Protein AF-X1ADJ7-F1 (afdb_monomer)

Radius of gyration: 17.66 Å; Cα contacts (8 Å, |Δi|>4): 150; chains: 1; bounding box: 44×28×52 Å

Secondary structure (DSSP, 8-state):
-----EEEEE-TTGGG---SS--HHHHHHTT--EEE-S-HHH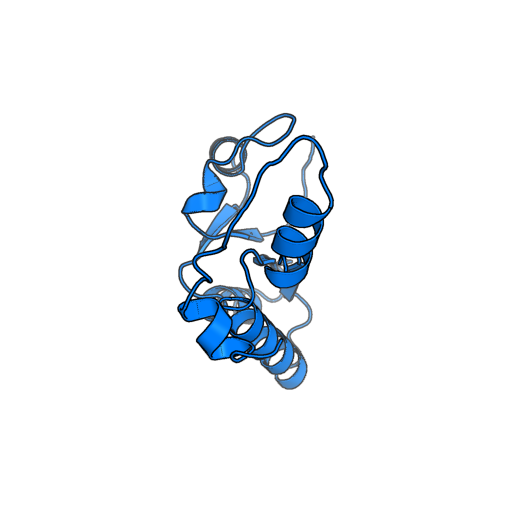HHHHHHH-TTSEEEEEE--STTTHHHHHHHHHHHHHTT--SEEEEE----HHHHHHHHHH-TT---S-----HHHHHHH-S--

Nearest PDB structures (foldseek):
  3vys-assembly1_B  TM=9.589E-01  e=1.565E-09  Thermococcus kodakarensis KOD1
  8egl-assembly1_J  TM=2.758E-01  e=6.841E-01  Pseudomonas aeruginosa PAO1

Mean predicted aligned error: 4.22 Å

Organism: NCBI:txid412755

Sequence (125 aa):
ARQYDVSIFTFGDLSRVPGTESSLYNEKSKGRDINICYSPIDVLNFAKTNPDKKVIFIAIGFETTIPLTSVIVKKAYNEKINNFYIFNTHKLIPEALELLLLDKEVKIDAFLCPGHVSAIIGSKP

Solvent-accessible surface area (backbone atoms only — not comparable to full-atom values): 7493 Å² total; per-residue (Å²): 128,97,81,69,87,47,40,38,33,32,43,67,78,60,32,69,47,76,53,99,88,53,24,56,50,59,44,32,76,73,72,44,56,61,44,75,45,92,48,75,62,58,55,54,51,50,21,69,77,34,67,91,41,39,26,35,38,53,43,62,46,41,59,67,42,48,59,62,52,53,52,47,52,54,49,33,61,77,70,66,51,84,31,60,46,75,49,80,60,61,50,60,62,71,63,55,52,50,55,49,69,69,34,88,87,51,88,76,94,79,83,86,76,59,64,68,38,35,74,65,58,44,95,80,111

Foldseek 3Di:
DPDDQAAEEEAPVQQQDDDPPGGVVVVVVVVDRYYYDPAPVVQLVVLVVCVVHQYEYEQEDELLRVVSVVVSVVVCVVVVRPRYHYPDDYDYDVVVVVVLVPDPVRDDPDDDDDVSNCVRVNPPD

Structure (mmCIF, N/CA/C/O backbone):
data_AF-X1ADJ7-F1
#
_entry.id   AF-X1ADJ7-F1
#
loop_
_atom_site.group_PDB
_atom_site.id
_atom_site.type_symbol
_atom_site.label_atom_id
_atom_site.label_alt_id
_atom_site.label_comp_id
_atom_site.label_asym_id
_atom_site.label_entity_id
_atom_site.label_seq_id
_atom_site.pdbx_PDB_ins_code
_atom_site.Cartn_x
_atom_site.Cartn_y
_atom_site.Cartn_z
_atom_site.occupancy
_atom_site.B_iso_or_equiv
_atom_site.auth_seq_id
_atom_site.auth_comp_id
_atom_site.auth_asym_id
_atom_site.auth_atom_id
_atom_site.pdbx_PDB_model_num
ATOM 1 N N . ALA A 1 1 ? -26.776 4.842 4.344 1.00 47.41 1 ALA A N 1
ATOM 2 C CA . ALA A 1 1 ? -25.507 5.605 4.376 1.00 47.41 1 ALA A CA 1
ATOM 3 C C . ALA A 1 1 ? -24.340 4.625 4.513 1.00 47.41 1 ALA A C 1
ATOM 5 O O . ALA A 1 1 ? -24.487 3.667 5.259 1.00 47.41 1 ALA A O 1
ATOM 6 N N . ARG A 1 2 ? -23.213 4.810 3.802 1.00 53.97 2 ARG A N 1
ATOM 7 C CA . ARG A 1 2 ? -22.012 3.944 3.905 1.00 53.97 2 ARG A CA 1
ATOM 8 C C . ARG A 1 2 ? -21.277 4.164 5.236 1.00 53.97 2 ARG A C 1
ATOM 10 O O . ARG A 1 2 ? -20.236 4.802 5.253 1.00 53.97 2 ARG A O 1
ATOM 17 N N . GLN A 1 3 ? -21.854 3.756 6.359 1.00 57.50 3 GLN A N 1
ATOM 18 C CA . GLN A 1 3 ? -21.298 4.025 7.687 1.00 57.50 3 GLN A CA 1
ATOM 19 C C . GLN A 1 3 ? -20.584 2.775 8.200 1.00 57.50 3 GLN A C 1
ATOM 21 O O . GLN A 1 3 ? -21.200 1.886 8.775 1.00 57.50 3 GLN A O 1
ATOM 26 N N . TYR A 1 4 ? -19.286 2.698 7.916 1.00 73.88 4 TYR A N 1
ATOM 27 C CA . TYR A 1 4 ? -18.409 1.664 8.448 1.00 73.88 4 TYR A CA 1
ATOM 28 C C . TYR A 1 4 ? -17.573 2.270 9.570 1.00 73.88 4 TYR A C 1
ATOM 30 O O . TYR A 1 4 ? -16.979 3.331 9.384 1.00 73.88 4 TYR A O 1
ATOM 38 N N . ASP A 1 5 ? -17.547 1.602 10.719 1.00 87.56 5 ASP A N 1
ATOM 39 C CA . ASP A 1 5 ? -16.713 1.976 11.860 1.00 87.56 5 ASP A CA 1
ATOM 40 C C . ASP A 1 5 ? -15.286 1.445 11.653 1.00 87.56 5 ASP A C 1
ATOM 42 O O . ASP A 1 5 ? -14.906 0.377 12.142 1.00 87.56 5 ASP A O 1
ATOM 46 N N . VAL A 1 6 ? -14.543 2.128 10.779 1.00 94.56 6 VAL A N 1
ATOM 47 C CA . VAL A 1 6 ? -13.173 1.776 10.390 1.00 94.56 6 VAL A CA 1
ATOM 48 C C . VAL A 1 6 ? -12.325 3.039 10.244 1.00 94.56 6 VAL A C 1
ATOM 50 O O . VAL A 1 6 ? -12.793 4.042 9.704 1.00 94.56 6 VAL A O 1
ATOM 53 N N . SER A 1 7 ? -11.064 2.967 10.665 1.00 96.69 7 SER A N 1
ATOM 54 C CA . SER A 1 7 ? -10.053 3.992 10.392 1.00 96.69 7 SER A CA 1
ATOM 55 C C . SER A 1 7 ? -9.199 3.543 9.211 1.00 96.69 7 SER A C 1
ATOM 57 O O . SER A 1 7 ? -8.489 2.539 9.296 1.00 96.69 7 SER A O 1
ATOM 59 N N . ILE A 1 8 ? -9.259 4.276 8.102 1.00 96.88 8 ILE A N 1
ATOM 60 C CA . ILE A 1 8 ? -8.473 3.983 6.899 1.00 96.88 8 ILE A CA 1
ATOM 61 C C . ILE A 1 8 ? -7.180 4.792 6.933 1.00 96.88 8 ILE A C 1
ATOM 63 O O . ILE A 1 8 ? -7.202 5.995 7.184 1.00 96.88 8 ILE A O 1
ATOM 67 N N . PHE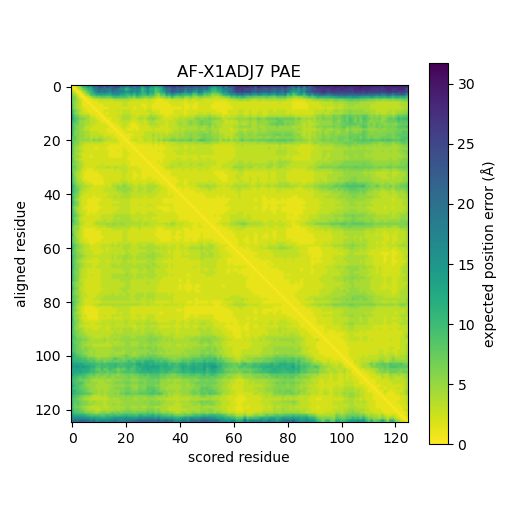 A 1 9 ? -6.062 4.147 6.624 1.00 97.44 9 PHE A N 1
ATOM 68 C CA . PHE A 1 9 ? -4.761 4.779 6.459 1.00 97.44 9 PHE A CA 1
ATOM 69 C C . PHE A 1 9 ? -4.241 4.564 5.044 1.00 97.44 9 PHE A C 1
ATOM 71 O O . PHE A 1 9 ? -4.305 3.459 4.509 1.00 97.44 9 PHE A O 1
ATOM 78 N N . THR A 1 10 ? -3.718 5.628 4.444 1.00 95.50 10 THR A N 1
ATOM 79 C CA . THR A 1 10 ? -3.157 5.623 3.090 1.00 95.50 10 THR A CA 1
ATOM 80 C C . THR A 1 10 ? -1.957 6.559 3.008 1.00 95.50 10 THR A C 1
ATOM 82 O O . THR A 1 10 ? -1.819 7.473 3.821 1.00 95.50 10 THR A O 1
ATOM 85 N N . PHE A 1 11 ? -1.111 6.387 1.996 1.00 93.12 11 PHE A N 1
ATOM 86 C CA . PHE A 1 11 ? -0.116 7.397 1.646 1.00 93.12 11 PHE A CA 1
ATOM 87 C C . PHE A 1 11 ? -0.773 8.642 1.027 1.00 93.12 11 PHE A C 1
ATOM 89 O O . PHE A 1 11 ? -1.911 8.605 0.540 1.00 93.12 11 PHE A O 1
ATOM 96 N N . GLY A 1 12 ? -0.076 9.777 1.119 1.00 90.88 12 GLY A N 1
ATOM 97 C CA . GLY A 1 12 ? -0.619 11.086 0.746 1.00 90.88 12 GLY A CA 1
ATOM 98 C C . GLY A 1 12 ? -0.937 11.222 -0.744 1.00 90.88 12 GLY A C 1
ATOM 99 O O . GLY A 1 12 ? -1.934 11.855 -1.096 1.00 90.88 12 GLY A O 1
ATOM 100 N N . ASP A 1 13 ? -0.141 10.586 -1.598 1.00 89.00 13 ASP A N 1
ATOM 101 C CA . ASP A 1 13 ? -0.321 10.517 -3.052 1.00 89.00 13 ASP A CA 1
ATOM 102 C C . ASP A 1 13 ? -1.651 9.854 -3.444 1.00 89.00 13 ASP A C 1
ATOM 104 O O . ASP A 1 13 ? -2.403 10.386 -4.260 1.00 89.00 13 ASP A O 1
ATOM 108 N N . LEU A 1 14 ? -2.003 8.758 -2.776 1.00 89.81 14 LEU A N 1
ATOM 109 C CA . LEU A 1 14 ? -3.244 8.027 -2.994 1.00 89.81 14 LEU A CA 1
ATOM 110 C C . LEU A 1 14 ? -4.494 8.775 -2.538 1.00 89.81 14 LEU A C 1
ATOM 112 O O . LEU A 1 14 ? -5.584 8.527 -3.052 1.00 89.81 14 LEU A O 1
ATOM 116 N N . SER A 1 15 ? -4.366 9.694 -1.577 1.00 91.00 15 SER A N 1
ATOM 117 C CA . SER A 1 15 ? -5.532 10.332 -0.957 1.00 91.00 15 SER A CA 1
ATOM 118 C C . SER A 1 15 ? -6.429 11.059 -1.969 1.00 91.00 15 SER A C 1
ATOM 120 O O . SER A 1 15 ? -7.650 11.084 -1.810 1.00 91.00 15 SER A O 1
ATOM 122 N N . ARG A 1 16 ? -5.844 11.626 -3.031 1.00 92.38 16 ARG A N 1
ATOM 123 C CA . ARG A 1 16 ? -6.559 12.417 -4.046 1.00 92.38 16 ARG A CA 1
ATOM 124 C C . ARG A 1 16 ? -6.914 11.634 -5.306 1.00 92.38 16 ARG A C 1
ATOM 126 O O . ARG A 1 16 ? -7.611 12.186 -6.154 1.00 92.38 16 ARG A O 1
ATOM 133 N N . VAL A 1 17 ? -6.465 10.385 -5.431 1.00 93.38 17 VAL A N 1
ATOM 134 C CA . VAL A 1 17 ? -6.737 9.566 -6.617 1.00 93.38 17 VAL A CA 1
ATOM 135 C C . VAL A 1 17 ? -8.254 9.366 -6.750 1.00 93.38 17 VAL A C 1
ATOM 137 O O . VAL A 1 17 ? -8.902 8.961 -5.777 1.00 93.38 17 VAL A O 1
ATOM 140 N N . PRO A 1 18 ? -8.852 9.683 -7.914 1.00 93.88 18 PRO A N 1
ATOM 141 C CA . PRO A 1 18 ? -10.274 9.471 -8.133 1.00 93.88 18 PRO A CA 1
ATOM 142 C C . PRO A 1 18 ? -10.567 7.972 -8.236 1.00 93.88 18 PRO A C 1
ATOM 144 O O . PRO A 1 18 ? -9.970 7.259 -9.038 1.00 93.88 18 PRO A O 1
ATOM 147 N N . GLY A 1 19 ? -11.503 7.497 -7.420 1.00 92.12 19 GLY A N 1
ATOM 148 C CA . GLY A 1 19 ? -12.187 6.229 -7.641 1.00 92.12 19 GLY A CA 1
ATOM 149 C C . GLY A 1 19 ? -13.410 6.417 -8.540 1.00 92.12 19 GLY A C 1
ATOM 150 O O . GLY A 1 19 ? -13.702 7.519 -8.998 1.00 92.12 19 GLY A O 1
ATOM 151 N N . THR A 1 20 ? -14.170 5.341 -8.747 1.00 93.19 20 THR A N 1
ATOM 152 C CA . THR A 1 20 ? -15.361 5.328 -9.617 1.00 93.19 20 THR A CA 1
ATOM 153 C C . THR A 1 20 ? -16.408 6.386 -9.246 1.00 93.19 20 THR A C 1
ATOM 155 O O . THR A 1 20 ? -17.051 6.942 -10.127 1.00 93.19 20 THR A O 1
ATOM 158 N N . GLU A 1 21 ? -16.578 6.675 -7.952 1.00 93.38 21 GLU A N 1
ATOM 159 C CA . GLU A 1 21 ? -17.599 7.616 -7.457 1.00 93.38 21 GLU A CA 1
ATOM 160 C C . GLU A 1 21 ? -17.028 8.801 -6.653 1.00 93.38 21 GLU A C 1
ATOM 162 O O . GLU A 1 21 ? -17.687 9.829 -6.514 1.00 93.38 21 GLU A O 1
ATOM 167 N N . SER A 1 22 ? -15.846 8.658 -6.043 1.00 94.44 22 SER A N 1
ATOM 168 C CA . SER A 1 22 ? -15.268 9.634 -5.103 1.00 94.44 22 SER A CA 1
ATOM 169 C C . SER A 1 22 ? -13.769 9.376 -4.901 1.00 94.44 22 SER A C 1
ATOM 171 O O . SER A 1 22 ? -13.234 8.396 -5.411 1.00 94.44 22 SER A O 1
ATOM 173 N N . SER A 1 23 ? -13.092 10.224 -4.126 1.00 95.12 23 SER A N 1
ATOM 174 C CA . SER A 1 23 ? -11.708 10.029 -3.663 1.00 95.12 23 SER A CA 1
ATOM 175 C C . SER A 1 23 ? -11.661 9.915 -2.138 1.00 95.12 23 SER A C 1
ATOM 177 O O . SER A 1 23 ? -12.570 10.382 -1.448 1.00 95.12 23 SER A O 1
ATOM 179 N N . LEU A 1 24 ? -10.586 9.346 -1.581 1.00 94.00 24 LEU A N 1
ATOM 180 C CA . LEU A 1 24 ? -10.405 9.275 -0.123 1.00 94.00 24 LEU A CA 1
ATOM 181 C C . LEU A 1 24 ? -10.371 10.671 0.518 1.00 94.00 24 LEU A C 1
ATOM 183 O O . LEU A 1 24 ? -10.884 10.864 1.616 1.00 94.00 24 LEU A O 1
ATOM 187 N N . TYR A 1 25 ? -9.837 11.667 -0.187 1.00 94.69 25 TYR A N 1
ATOM 188 C CA . TYR A 1 25 ? -9.855 13.067 0.226 1.00 94.69 25 TYR A CA 1
ATOM 189 C C . TYR A 1 25 ? -11.285 13.619 0.337 1.00 94.69 25 TYR A C 1
ATOM 191 O O . TYR A 1 25 ? -11.626 14.257 1.334 1.00 94.69 25 TYR A O 1
ATOM 199 N N . ASN A 1 26 ? -12.143 13.330 -0.646 1.00 95.25 26 ASN A N 1
ATOM 200 C CA . ASN A 1 26 ? -13.546 13.752 -0.630 1.00 95.25 26 ASN A CA 1
ATOM 201 C C . ASN A 1 26 ? -14.369 12.983 0.411 1.00 95.25 26 ASN A C 1
ATOM 203 O O . ASN A 1 26 ? -15.279 13.533 1.019 1.00 95.25 26 ASN A O 1
ATOM 207 N N . GLU A 1 27 ? -14.070 11.709 0.647 1.00 94.25 27 GLU A N 1
ATOM 208 C CA . GLU A 1 27 ? -14.725 10.954 1.716 1.00 94.25 27 GLU A CA 1
ATOM 209 C C . GLU A 1 27 ? -14.290 11.449 3.102 1.00 94.25 27 GLU A C 1
ATOM 211 O O . GLU A 1 27 ? -15.115 11.543 4.011 1.00 94.25 27 GLU A O 1
ATOM 216 N N . LYS A 1 28 ? -13.031 11.872 3.254 1.00 93.50 28 LYS A N 1
ATOM 217 C CA . LYS A 1 28 ? -12.542 12.503 4.483 1.00 93.50 28 LYS A CA 1
ATOM 218 C C . LYS A 1 28 ? -13.290 13.802 4.779 1.00 93.50 28 LYS A C 1
ATOM 220 O O . LYS A 1 28 ? -13.703 14.014 5.915 1.00 93.50 28 LYS A O 1
ATOM 225 N N . SER A 1 29 ? -13.522 14.649 3.770 1.00 93.50 29 SER A N 1
ATOM 226 C CA . SER A 1 29 ? -14.280 15.899 3.953 1.00 93.50 29 SER A CA 1
ATOM 227 C C . SER A 1 29 ? -15.754 15.669 4.312 1.00 93.50 29 SER A C 1
ATOM 229 O O . SER A 1 29 ? -16.369 16.527 4.938 1.00 93.50 29 SER A O 1
ATOM 231 N N . LYS A 1 30 ? -16.303 14.484 4.009 1.00 93.44 30 LYS A N 1
ATOM 232 C CA . LYS A 1 30 ? -17.634 14.030 4.455 1.00 93.44 30 LYS A CA 1
ATOM 233 C C . LYS A 1 30 ? -17.637 13.425 5.870 1.00 93.44 30 LYS A C 1
ATOM 235 O O . LYS A 1 30 ? -18.636 12.832 6.274 1.00 93.44 30 LYS A O 1
ATOM 240 N N . GLY A 1 31 ? -16.536 13.539 6.617 1.00 92.38 31 GLY A N 1
ATOM 241 C CA . GLY A 1 31 ? -16.426 13.072 8.001 1.00 92.38 31 GLY A CA 1
ATOM 242 C C . GLY A 1 31 ? -16.036 11.599 8.160 1.00 92.38 31 GLY A C 1
ATOM 243 O O . GLY A 1 31 ? -16.238 11.035 9.232 1.00 92.38 31 GLY A O 1
ATOM 244 N N . ARG A 1 32 ? -15.501 10.946 7.118 1.00 93.19 32 ARG A N 1
ATOM 245 C CA . ARG A 1 32 ? -14.937 9.589 7.249 1.00 93.19 32 ARG A CA 1
ATOM 246 C C . ARG A 1 32 ? -13.574 9.631 7.943 1.00 93.19 32 ARG A C 1
ATOM 248 O O . ARG A 1 32 ? -12.772 10.525 7.675 1.00 93.19 32 ARG A O 1
ATOM 255 N N . ASP A 1 33 ? -13.298 8.634 8.785 1.00 95.00 33 ASP A N 1
ATOM 256 C CA . ASP A 1 33 ? -12.015 8.486 9.485 1.00 95.00 33 ASP A CA 1
ATOM 257 C C . ASP A 1 33 ? -10.934 7.970 8.517 1.00 95.00 33 ASP A C 1
ATOM 259 O O . ASP A 1 33 ? -10.721 6.770 8.343 1.00 95.00 33 ASP A O 1
ATOM 263 N N . ILE A 1 34 ? -10.308 8.911 7.809 1.00 95.75 34 ILE A N 1
ATOM 264 C CA . ILE A 1 34 ? -9.268 8.662 6.808 1.00 95.75 34 ILE A CA 1
ATOM 265 C C . ILE A 1 34 ? -8.022 9.455 7.196 1.00 95.75 34 ILE A C 1
ATOM 267 O O . ILE A 1 34 ? -8.044 10.686 7.312 1.00 95.75 34 ILE A O 1
ATOM 271 N N . ASN A 1 35 ? -6.904 8.758 7.335 1.00 96.38 35 ASN A N 1
ATOM 272 C CA . ASN A 1 35 ? -5.646 9.291 7.830 1.00 96.38 35 ASN A CA 1
ATOM 273 C C . ASN A 1 35 ? -4.536 9.088 6.798 1.00 96.38 35 ASN A C 1
ATOM 275 O O . ASN A 1 35 ? -4.479 8.074 6.104 1.00 96.38 35 ASN A O 1
ATOM 279 N N . ILE A 1 36 ? -3.658 10.083 6.684 1.00 96.06 36 ILE A N 1
ATOM 280 C CA . ILE A 1 36 ? -2.456 9.971 5.859 1.00 96.06 36 ILE A CA 1
ATOM 281 C C . ILE A 1 36 ? -1.342 9.448 6.759 1.00 96.06 36 ILE A C 1
ATOM 283 O O . ILE A 1 36 ? -1.109 10.015 7.826 1.00 96.06 36 ILE A O 1
ATOM 287 N N . CYS A 1 37 ? -0.666 8.386 6.337 1.00 94.50 37 CYS A N 1
ATOM 288 C CA . CYS A 1 37 ? 0.538 7.886 6.992 1.00 94.50 37 CYS A CA 1
ATOM 289 C C . CYS A 1 37 ? 1.768 8.111 6.116 1.00 94.50 37 CYS A C 1
ATOM 291 O O . CYS A 1 37 ? 1.685 8.103 4.888 1.00 94.50 37 CYS A O 1
ATOM 293 N N . TYR A 1 38 ? 2.918 8.247 6.770 1.00 90.44 38 TYR A N 1
ATOM 294 C CA . TYR A 1 38 ? 4.229 8.272 6.117 1.00 90.44 38 TYR A CA 1
ATOM 295 C C . TYR A 1 38 ? 4.985 6.959 6.316 1.00 90.44 38 TYR A C 1
ATOM 297 O O . TYR A 1 38 ? 5.817 6.600 5.489 1.00 90.44 38 TYR A O 1
ATOM 305 N N . SER A 1 39 ? 4.659 6.214 7.377 1.00 92.38 39 SER A N 1
ATOM 306 C CA . SER A 1 39 ? 5.218 4.897 7.647 1.00 92.38 39 SER A CA 1
ATOM 307 C C . SER A 1 39 ? 4.124 3.894 8.024 1.00 92.38 39 SER A C 1
ATOM 309 O O . SER A 1 39 ? 3.272 4.205 8.862 1.00 92.38 39 SER A O 1
ATOM 311 N N . PRO A 1 40 ? 4.151 2.661 7.481 1.00 93.75 40 PRO A N 1
ATOM 312 C CA . PRO A 1 40 ? 3.221 1.606 7.882 1.00 93.75 40 PRO A CA 1
ATOM 313 C C . PRO A 1 40 ? 3.314 1.238 9.373 1.00 93.75 40 PRO A C 1
ATOM 315 O O . PRO A 1 40 ? 2.339 0.761 9.955 1.00 93.75 40 PRO A O 1
ATOM 318 N N . ILE A 1 41 ? 4.467 1.479 10.017 1.00 95.31 41 ILE A N 1
ATOM 319 C CA . ILE A 1 41 ? 4.644 1.213 11.452 1.00 95.31 41 ILE A CA 1
ATOM 320 C C . ILE A 1 41 ? 3.758 2.113 12.318 1.00 95.31 41 ILE A C 1
ATOM 322 O O . ILE A 1 41 ? 3.256 1.667 13.348 1.00 95.31 41 ILE A O 1
ATOM 326 N N . ASP A 1 42 ? 3.514 3.349 11.879 1.00 95.56 42 ASP A N 1
ATOM 327 C CA . ASP A 1 42 ? 2.688 4.310 12.611 1.00 95.56 42 ASP A CA 1
ATOM 328 C C . ASP A 1 42 ? 1.229 3.859 12.621 1.00 95.56 42 ASP A C 1
ATOM 330 O O . ASP A 1 42 ? 0.534 3.999 13.626 1.00 95.56 42 ASP A O 1
ATOM 334 N N . VAL A 1 43 ? 0.785 3.233 11.529 1.00 97.62 43 VAL A N 1
ATOM 335 C CA . VAL A 1 43 ? -0.559 2.662 11.426 1.00 97.62 43 VAL A CA 1
ATOM 336 C C . VAL A 1 43 ? -0.723 1.469 12.364 1.00 97.62 43 VAL A C 1
ATOM 338 O O . VAL A 1 43 ? -1.735 1.355 13.056 1.00 97.62 43 VAL A O 1
ATOM 341 N N . LEU A 1 44 ? 0.286 0.595 12.436 1.00 97.88 44 LEU A N 1
ATOM 342 C CA . LEU A 1 44 ? 0.267 -0.531 13.367 1.00 97.88 44 LEU A CA 1
ATOM 343 C C . LEU A 1 44 ? 0.258 -0.052 14.827 1.00 97.88 44 LEU A C 1
ATOM 345 O O . LEU A 1 44 ? -0.491 -0.579 15.649 1.00 97.88 44 LEU A O 1
ATOM 349 N N . ASN A 1 45 ? 1.052 0.974 15.145 1.00 97.31 45 ASN A N 1
ATOM 350 C CA . ASN A 1 45 ? 1.061 1.590 16.471 1.00 97.31 45 ASN A CA 1
ATOM 351 C C . ASN A 1 45 ? -0.295 2.226 16.806 1.00 97.31 45 ASN A C 1
ATOM 353 O O . ASN A 1 45 ? -0.770 2.076 17.929 1.00 97.31 45 ASN A O 1
ATOM 357 N N . PHE A 1 46 ? -0.946 2.876 15.837 1.00 97.75 46 PHE A N 1
ATOM 358 C CA . PHE A 1 46 ? -2.300 3.402 16.001 1.00 97.75 46 PHE A CA 1
ATOM 359 C C . PHE A 1 46 ? -3.311 2.287 16.299 1.00 97.75 46 PHE A C 1
ATOM 361 O O . PHE A 1 46 ? -4.116 2.424 17.217 1.00 97.75 46 PHE A O 1
ATOM 368 N N . ALA A 1 47 ? -3.243 1.157 15.589 1.00 97.94 47 ALA A N 1
ATOM 369 C CA . ALA A 1 47 ? -4.095 0.002 15.875 1.00 97.94 47 ALA A CA 1
ATOM 370 C C . ALA A 1 47 ? -3.868 -0.540 17.293 1.00 97.94 47 ALA A C 1
ATOM 372 O O . ALA A 1 47 ? -4.828 -0.807 18.013 1.00 97.94 47 ALA A O 1
ATOM 373 N N . LYS A 1 48 ? -2.606 -0.615 17.729 1.00 97.56 48 LYS A N 1
ATOM 374 C CA . LYS A 1 48 ? -2.233 -1.065 19.075 1.00 97.56 48 LYS A CA 1
ATOM 375 C C . LYS A 1 48 ? -2.786 -0.170 20.189 1.00 97.56 48 LYS A C 1
ATOM 377 O O . LYS A 1 48 ? -3.166 -0.681 21.237 1.00 97.56 48 LYS A O 1
ATOM 382 N N . THR A 1 49 ? -2.823 1.147 19.985 1.00 97.50 49 THR A N 1
ATOM 383 C CA . THR A 1 49 ? -3.349 2.105 20.976 1.00 97.50 49 THR A CA 1
ATOM 384 C C . THR A 1 49 ? -4.866 2.292 20.903 1.00 97.50 49 THR A C 1
ATOM 386 O O . THR A 1 49 ? -5.438 2.889 21.809 1.00 97.50 49 THR A O 1
ATOM 389 N N . ASN A 1 50 ? -5.524 1.762 19.867 1.00 96.81 50 ASN A N 1
ATOM 390 C CA . ASN A 1 50 ? -6.969 1.859 19.648 1.00 96.81 50 ASN A CA 1
ATOM 391 C C . ASN A 1 50 ? -7.580 0.464 19.400 1.00 96.81 50 ASN A C 1
ATOM 393 O O . ASN A 1 50 ? -8.074 0.213 18.298 1.00 96.81 50 ASN A O 1
ATOM 397 N N . PRO A 1 51 ? -7.552 -0.457 20.384 1.00 96.19 51 PRO A N 1
ATOM 398 C CA . PRO A 1 51 ? -7.944 -1.859 20.188 1.00 96.19 51 PRO A CA 1
ATOM 399 C C . PRO A 1 51 ? -9.401 -2.040 19.733 1.00 96.19 51 PRO A C 1
ATOM 401 O O . PRO A 1 51 ? -9.703 -3.001 19.029 1.00 96.19 51 PRO A O 1
ATOM 404 N N . ASP A 1 52 ? -10.280 -1.098 20.078 1.00 94.50 52 ASP A N 1
ATOM 405 C CA . ASP A 1 52 ? -11.703 -1.132 19.721 1.00 94.50 52 ASP A CA 1
ATOM 406 C C . ASP A 1 52 ? -11.975 -0.697 18.271 1.00 94.50 52 ASP A C 1
ATOM 408 O O . ASP A 1 52 ? -13.059 -0.933 17.738 1.00 94.50 52 ASP A O 1
ATOM 412 N N . LYS A 1 53 ? -10.993 -0.079 17.601 1.00 95.12 53 LYS A N 1
ATOM 413 C CA . LYS A 1 53 ? -11.127 0.388 16.217 1.00 95.12 53 LYS A CA 1
ATOM 414 C C . LYS A 1 53 ? -10.585 -0.632 15.234 1.00 95.12 53 LYS A C 1
ATOM 416 O O . LYS A 1 53 ? -9.472 -1.124 15.393 1.00 95.12 53 LYS A O 1
ATOM 421 N N . LYS A 1 54 ? -11.312 -0.866 14.141 1.00 97.31 54 LYS A N 1
ATOM 422 C CA . LYS A 1 54 ? -10.785 -1.594 12.979 1.00 97.31 54 LYS A CA 1
ATOM 423 C C . LYS A 1 54 ? -9.927 -0.656 12.139 1.00 97.31 54 LYS A C 1
ATOM 425 O O . LYS A 1 54 ? -10.432 0.314 11.578 1.00 97.31 54 LYS A O 1
ATOM 430 N N . VAL A 1 55 ? -8.641 -0.957 12.033 1.00 98.12 55 VAL A N 1
ATOM 431 C CA . VAL A 1 55 ? -7.667 -0.123 11.325 1.00 98.12 55 VAL A CA 1
ATOM 432 C C . VAL A 1 55 ? -7.279 -0.798 10.022 1.00 98.12 55 VAL A C 1
ATOM 434 O O . VAL A 1 55 ? -6.768 -1.912 10.037 1.00 98.12 55 VAL A O 1
ATOM 437 N N . ILE A 1 56 ? -7.517 -0.131 8.894 1.00 97.69 56 ILE A N 1
ATOM 438 C CA . ILE A 1 56 ? -7.209 -0.650 7.559 1.00 97.69 56 ILE A CA 1
ATOM 439 C C . ILE A 1 56 ? -6.080 0.180 6.955 1.00 97.69 56 ILE A C 1
ATOM 441 O O . ILE A 1 56 ? -6.259 1.365 6.689 1.00 97.69 56 ILE A O 1
ATOM 445 N N . PHE A 1 57 ? -4.938 -0.445 6.688 1.00 97.62 57 PHE A N 1
ATOM 446 C CA . PHE A 1 57 ? -3.862 0.150 5.900 1.00 97.62 57 PHE A CA 1
ATOM 447 C C . PHE A 1 57 ? -4.022 -0.217 4.420 1.00 97.62 57 PHE A C 1
ATOM 449 O O . PHE A 1 57 ? -4.032 -1.398 4.065 1.00 97.62 57 PHE A O 1
ATOM 456 N N . ILE A 1 58 ? -4.139 0.786 3.550 1.00 96.25 58 ILE A N 1
ATOM 457 C CA . ILE A 1 58 ? -4.102 0.608 2.096 1.00 96.25 58 ILE A CA 1
ATOM 458 C C . ILE A 1 58 ? -2.639 0.485 1.685 1.00 96.25 58 ILE A C 1
ATOM 460 O O . ILE A 1 58 ? -1.916 1.478 1.599 1.00 96.25 58 ILE A O 1
ATOM 464 N N . ALA A 1 59 ? -2.207 -0.751 1.451 1.00 95.19 59 ALA A N 1
ATOM 465 C CA . ALA A 1 59 ? -0.834 -1.039 1.091 1.00 95.19 59 ALA A CA 1
ATOM 466 C C . ALA A 1 59 ? -0.698 -1.036 -0.432 1.00 95.19 59 ALA A C 1
ATOM 468 O O . ALA A 1 59 ? -1.266 -1.891 -1.11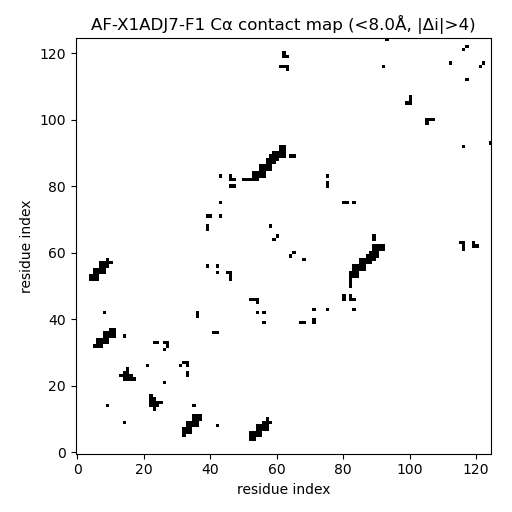9 1.00 95.19 59 ALA A O 1
ATOM 469 N N . ILE A 1 60 ? 0.029 -0.050 -0.947 1.00 93.06 60 ILE A N 1
ATOM 470 C CA . ILE A 1 60 ? 0.277 0.156 -2.371 1.00 93.06 60 ILE A CA 1
ATOM 471 C C . ILE A 1 60 ? 1.775 0.210 -2.648 1.00 93.06 60 ILE A C 1
ATOM 473 O O . ILE A 1 60 ? 2.598 0.531 -1.786 1.00 93.06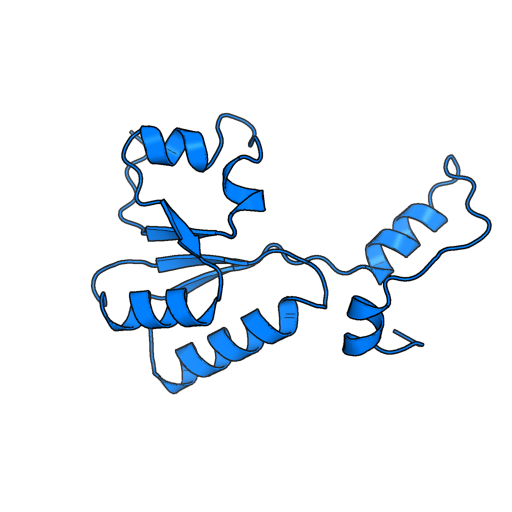 60 ILE A O 1
ATOM 477 N N . GLY A 1 61 ? 2.104 -0.056 -3.899 1.00 93.00 61 GLY A N 1
ATOM 478 C CA . GLY A 1 61 ? 3.405 0.179 -4.482 1.00 93.00 61 GLY A CA 1
ATOM 479 C C . GLY A 1 61 ? 3.929 -1.087 -5.123 1.00 93.00 61 GLY A C 1
ATOM 480 O O . GLY A 1 61 ? 3.195 -2.054 -5.343 1.00 93.00 61 GLY A O 1
ATOM 481 N N . PHE A 1 62 ? 5.205 -1.030 -5.444 1.00 95.31 62 PHE A N 1
ATOM 482 C CA . PHE A 1 62 ? 5.919 -2.109 -6.093 1.00 95.31 62 PHE A CA 1
ATOM 483 C C . PHE A 1 62 ? 6.762 -2.867 -5.067 1.00 95.31 62 PHE A C 1
ATOM 485 O O . PHE A 1 62 ? 6.575 -2.745 -3.854 1.00 95.31 62 PHE A O 1
ATOM 492 N N . GLU A 1 63 ? 7.732 -3.632 -5.536 1.00 96.56 63 GLU A N 1
ATOM 493 C CA . GLU A 1 63 ? 8.609 -4.452 -4.710 1.00 96.56 63 GLU A CA 1
ATOM 494 C C . GLU A 1 63 ? 9.382 -3.634 -3.676 1.00 96.56 63 GLU A C 1
ATOM 496 O O . GLU A 1 63 ? 9.732 -4.157 -2.628 1.00 96.56 63 GLU A O 1
ATOM 501 N N . THR A 1 64 ? 9.576 -2.332 -3.895 1.00 95.00 64 THR A N 1
ATOM 502 C CA . THR A 1 64 ? 10.199 -1.421 -2.923 1.00 95.00 64 THR A CA 1
ATOM 503 C C . THR A 1 64 ? 9.394 -1.245 -1.637 1.00 95.00 64 THR A C 1
ATOM 505 O O . THR A 1 64 ? 9.986 -1.038 -0.578 1.00 95.00 64 THR A O 1
ATOM 508 N N . THR A 1 65 ? 8.061 -1.333 -1.691 1.00 93.44 65 THR A N 1
ATOM 509 C CA . THR A 1 65 ? 7.186 -1.127 -0.523 1.00 93.44 65 THR A CA 1
ATOM 510 C C . THR A 1 65 ? 6.688 -2.436 0.089 1.00 93.44 65 THR A C 1
ATOM 512 O O . THR A 1 65 ? 6.360 -2.463 1.281 1.00 93.44 65 THR A O 1
ATOM 515 N N . ILE A 1 66 ? 6.705 -3.541 -0.668 1.00 95.81 66 ILE A N 1
ATOM 516 C CA . ILE A 1 66 ? 6.296 -4.872 -0.187 1.00 95.81 66 ILE A CA 1
ATOM 517 C C . ILE A 1 66 ? 7.049 -5.289 1.095 1.00 95.81 66 ILE A C 1
ATOM 519 O O . ILE A 1 66 ? 6.378 -5.703 2.048 1.00 95.81 66 ILE A O 1
ATOM 523 N N . PRO A 1 67 ? 8.390 -5.143 1.209 1.00 95.38 67 PRO A N 1
ATOM 524 C CA . PRO A 1 67 ? 9.120 -5.480 2.427 1.00 95.38 67 PRO A CA 1
ATOM 525 C C . PRO A 1 67 ? 8.609 -4.735 3.659 1.00 95.38 67 PRO A C 1
ATOM 527 O O . PRO A 1 67 ? 8.426 -5.358 4.705 1.00 95.38 67 PRO A O 1
ATOM 530 N N . LEU A 1 68 ? 8.297 -3.439 3.537 1.00 93.31 68 LEU A N 1
ATOM 531 C CA . LEU A 1 68 ? 7.756 -2.646 4.646 1.00 93.31 68 LEU A CA 1
ATOM 532 C C . LEU A 1 68 ? 6.434 -3.236 5.142 1.00 93.31 68 LEU A C 1
ATOM 534 O O . LEU A 1 68 ? 6.252 -3.429 6.345 1.00 93.31 68 LEU A O 1
ATOM 538 N N . THR A 1 69 ? 5.549 -3.597 4.210 1.00 95.25 69 THR A N 1
ATOM 539 C CA . THR A 1 69 ? 4.274 -4.248 4.525 1.00 95.25 69 THR A CA 1
ATOM 540 C C . THR A 1 69 ? 4.482 -5.634 5.150 1.00 95.25 69 THR A C 1
ATOM 542 O O . THR A 1 69 ? 3.832 -5.983 6.132 1.00 95.25 69 THR A O 1
ATOM 545 N N . SER A 1 70 ? 5.431 -6.426 4.649 1.00 95.31 70 SER A N 1
ATOM 546 C CA . SER A 1 70 ? 5.722 -7.759 5.197 1.00 95.31 70 SER A CA 1
ATOM 547 C C . SER A 1 70 ? 6.214 -7.704 6.652 1.00 95.31 70 SER A C 1
ATOM 549 O O . SER A 1 70 ? 5.806 -8.514 7.490 1.00 95.31 70 SER A O 1
ATOM 551 N N . VAL A 1 71 ? 7.033 -6.698 6.984 1.00 96.25 71 VAL A N 1
ATOM 552 C CA . VAL A 1 71 ? 7.570 -6.493 8.333 1.00 96.25 71 VAL A CA 1
ATOM 553 C C . VAL A 1 71 ? 6.450 -6.147 9.310 1.00 96.25 71 VAL A C 1
ATOM 555 O O . VAL A 1 71 ? 6.402 -6.717 10.403 1.00 96.25 71 VAL A O 1
ATOM 558 N N . ILE A 1 72 ? 5.520 -5.264 8.929 1.00 96.25 72 ILE A N 1
ATOM 559 C CA . ILE A 1 72 ? 4.392 -4.910 9.803 1.00 96.25 72 ILE A CA 1
ATOM 560 C C . ILE A 1 72 ? 3.406 -6.066 9.978 1.00 96.25 72 ILE A C 1
ATOM 562 O O . ILE A 1 72 ? 2.905 -6.238 11.083 1.00 96.25 72 ILE A O 1
ATOM 566 N N . VAL A 1 73 ? 3.184 -6.905 8.957 1.00 96.69 73 VAL A N 1
ATOM 567 C CA . VAL A 1 73 ? 2.369 -8.129 9.084 1.00 96.69 73 VAL A CA 1
ATOM 568 C C . VAL A 1 73 ? 2.978 -9.056 10.128 1.00 96.69 73 VAL A C 1
ATOM 570 O O . VAL A 1 73 ? 2.300 -9.478 11.065 1.00 96.69 73 VAL A O 1
ATOM 573 N N . LYS A 1 74 ? 4.282 -9.330 10.008 1.00 97.81 74 LYS A N 1
ATOM 574 C CA . LYS A 1 74 ? 5.006 -10.183 10.956 1.00 97.81 74 LYS A CA 1
ATOM 575 C C . LYS A 1 74 ? 4.960 -9.613 12.375 1.00 97.81 74 LYS A C 1
ATOM 577 O O . LYS A 1 74 ? 4.766 -10.359 13.333 1.00 97.81 74 LYS A O 1
ATOM 582 N N . LYS A 1 75 ? 5.116 -8.295 12.519 1.00 97.75 75 LYS A N 1
ATOM 583 C CA . LYS A 1 75 ? 5.041 -7.612 13.816 1.00 97.75 75 LYS A CA 1
ATOM 584 C C . LYS A 1 75 ? 3.635 -7.681 14.418 1.00 97.75 75 LYS A C 1
ATOM 586 O O . LYS A 1 75 ? 3.518 -8.036 15.585 1.00 97.75 75 LYS A O 1
ATOM 591 N N . ALA A 1 76 ? 2.590 -7.420 13.632 1.00 97.88 76 ALA A N 1
ATOM 592 C CA . ALA A 1 76 ? 1.198 -7.524 14.067 1.00 97.88 76 ALA A CA 1
ATOM 593 C C . ALA A 1 76 ? 0.868 -8.935 14.573 1.00 97.88 76 ALA A C 1
ATOM 595 O O . ALA A 1 76 ? 0.282 -9.079 15.645 1.00 97.88 76 ALA A O 1
ATOM 596 N N . TYR A 1 77 ? 1.320 -9.964 13.848 1.00 97.88 77 TYR A N 1
ATOM 597 C CA . TYR A 1 77 ? 1.168 -11.361 14.250 1.00 97.88 7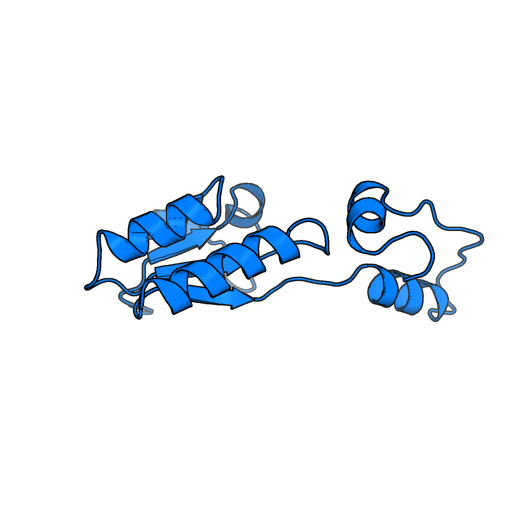7 TYR A CA 1
ATOM 598 C C . TYR A 1 77 ? 1.879 -11.661 15.578 1.00 97.88 77 TYR A C 1
ATOM 600 O O . TYR A 1 77 ? 1.262 -12.168 16.514 1.00 97.88 77 TYR A O 1
ATOM 608 N N . ASN A 1 78 ? 3.160 -11.293 15.695 1.00 98.19 78 ASN A N 1
ATOM 609 C CA . ASN A 1 78 ? 3.954 -11.537 16.903 1.00 98.19 78 ASN A CA 1
ATOM 610 C C . ASN A 1 78 ? 3.399 -10.805 18.136 1.00 98.19 78 ASN A C 1
ATOM 612 O O . ASN A 1 78 ? 3.455 -11.332 19.245 1.00 98.19 78 ASN A O 1
ATOM 616 N N . GLU A 1 79 ? 2.862 -9.599 17.947 1.00 97.75 79 GLU A N 1
ATOM 617 C CA . GLU A 1 79 ? 2.271 -8.784 19.013 1.00 97.75 79 GLU A CA 1
ATOM 618 C C . GLU A 1 79 ? 0.778 -9.078 19.246 1.00 97.75 79 GLU A C 1
ATOM 620 O O . GLU A 1 79 ? 0.176 -8.469 20.127 1.00 97.75 79 GLU A O 1
ATOM 625 N N . LYS A 1 80 ? 0.186 -10.025 18.499 1.00 97.88 80 LYS A N 1
ATOM 626 C CA . LYS A 1 80 ? -1.235 -10.417 18.578 1.00 97.88 80 LYS A CA 1
ATOM 627 C C . LYS A 1 80 ? -2.204 -9.237 18.403 1.00 97.88 80 LYS A C 1
ATOM 629 O O . LYS A 1 80 ? -3.222 -9.145 19.091 1.00 97.88 80 LYS A O 1
ATOM 634 N N . ILE A 1 81 ? -1.886 -8.327 17.483 1.00 98.06 81 ILE A N 1
ATOM 635 C CA . ILE A 1 81 ? -2.726 -7.171 17.146 1.00 98.06 81 ILE A CA 1
ATOM 636 C C . ILE A 1 81 ? -3.815 -7.636 16.170 1.00 98.06 81 ILE A C 1
ATOM 638 O O . ILE A 1 81 ? -3.548 -7.856 14.992 1.00 98.06 81 ILE A O 1
ATOM 642 N N . ASN A 1 82 ? -5.046 -7.790 16.665 1.00 97.00 82 ASN A N 1
ATOM 643 C CA . ASN A 1 82 ? -6.153 -8.417 15.920 1.00 97.00 82 ASN A CA 1
ATOM 644 C C . ASN A 1 82 ? -7.081 -7.418 15.206 1.00 97.00 82 ASN A C 1
ATOM 646 O O . ASN A 1 82 ? -8.000 -7.815 14.493 1.00 97.00 82 ASN A O 1
ATOM 650 N N . ASN A 1 83 ? -6.872 -6.120 15.415 1.00 97.62 83 ASN A N 1
ATOM 651 C CA . ASN A 1 83 ? -7.683 -5.045 14.846 1.00 97.62 83 ASN A CA 1
ATOM 652 C C . ASN A 1 83 ? -6.987 -4.311 13.685 1.00 97.62 83 ASN A C 1
ATOM 654 O O . ASN A 1 83 ? -7.503 -3.305 13.199 1.00 97.62 83 ASN A O 1
ATOM 658 N N . PHE A 1 84 ? -5.832 -4.811 13.243 1.00 98.06 84 PHE A N 1
ATOM 659 C CA . PHE A 1 84 ? -5.056 -4.262 12.138 1.00 98.06 84 PHE A CA 1
ATOM 660 C C . PHE A 1 84 ? -5.241 -5.107 10.874 1.00 98.06 84 PHE A C 1
ATOM 662 O O . PHE A 1 84 ? -4.973 -6.306 10.867 1.00 98.06 84 PHE A O 1
ATOM 669 N N . TYR A 1 85 ? -5.679 -4.465 9.797 1.00 97.69 85 TYR A N 1
ATOM 670 C CA . TYR A 1 85 ? -5.998 -5.085 8.518 1.00 97.69 85 TYR A CA 1
ATOM 671 C C . TYR A 1 85 ? -5.223 -4.400 7.400 1.00 97.69 85 TYR A C 1
ATOM 673 O O . TYR A 1 85 ? -4.966 -3.196 7.442 1.00 97.69 85 TYR A O 1
ATOM 681 N N . ILE A 1 86 ? -4.896 -5.161 6.361 1.00 97.00 86 ILE A N 1
ATOM 682 C CA . ILE A 1 86 ? -4.217 -4.643 5.176 1.00 97.00 86 ILE A CA 1
ATOM 683 C C . ILE A 1 86 ? -5.106 -4.863 3.965 1.00 97.00 86 ILE A C 1
ATOM 685 O O . ILE A 1 86 ? -5.489 -5.990 3.656 1.00 97.00 86 ILE A O 1
ATOM 689 N N . PHE A 1 87 ? -5.387 -3.778 3.252 1.00 96.50 87 PHE A N 1
ATOM 690 C CA . PHE A 1 87 ? -5.922 -3.845 1.905 1.00 96.50 87 PHE A CA 1
AT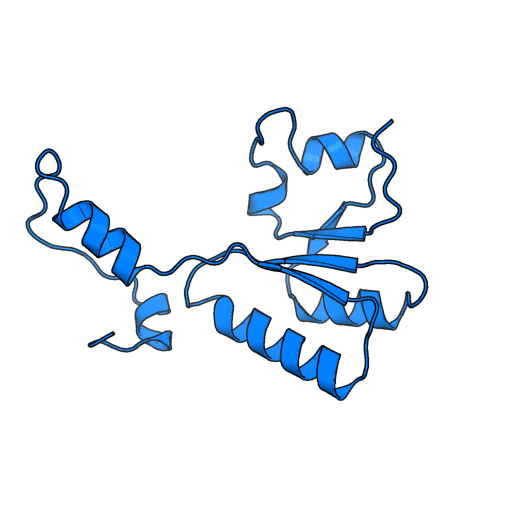OM 691 C C . PHE A 1 87 ? -4.743 -3.879 0.930 1.00 96.50 87 PHE A C 1
ATOM 693 O O . PHE A 1 87 ? -4.140 -2.850 0.626 1.00 96.50 87 PHE A O 1
ATOM 700 N N . ASN A 1 88 ? -4.356 -5.090 0.522 1.00 95.50 88 ASN A N 1
ATOM 701 C CA . ASN A 1 88 ? -3.173 -5.311 -0.302 1.00 95.50 88 ASN A CA 1
ATOM 702 C C . ASN A 1 88 ? -3.459 -4.981 -1.773 1.00 95.50 88 ASN A C 1
ATOM 704 O O . ASN A 1 88 ? -4.244 -5.663 -2.428 1.00 95.50 88 ASN A O 1
ATOM 708 N N . THR A 1 89 ? -2.781 -3.960 -2.287 1.00 94.25 89 THR A N 1
ATOM 709 C CA . THR A 1 89 ? -2.871 -3.510 -3.682 1.00 94.25 89 THR A CA 1
ATOM 710 C C . THR A 1 89 ? -1.507 -3.444 -4.367 1.00 94.25 89 THR A C 1
ATOM 712 O O . THR A 1 89 ? -1.395 -2.847 -5.438 1.00 94.25 89 THR A O 1
ATOM 715 N N . HIS A 1 90 ? -0.474 -4.058 -3.775 1.00 95.75 90 HIS A N 1
ATOM 716 C CA . HIS A 1 90 ? 0.853 -4.092 -4.382 1.00 95.75 90 HIS A CA 1
ATOM 717 C C . HIS A 1 90 ? 0.820 -4.729 -5.76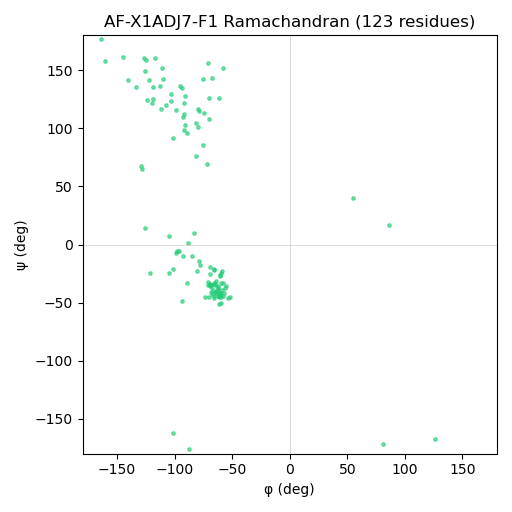9 1.00 95.75 90 HIS A C 1
ATOM 719 O O . HIS A 1 90 ? -0.017 -5.586 -6.077 1.00 95.75 90 HIS A O 1
ATOM 725 N N . LYS A 1 91 ? 1.760 -4.294 -6.599 1.00 95.31 91 LYS A N 1
ATOM 726 C CA . LYS A 1 91 ? 1.977 -4.791 -7.951 1.00 95.31 91 LYS A CA 1
ATOM 727 C C . LYS A 1 91 ? 3.427 -5.212 -8.101 1.00 95.31 91 LYS A C 1
ATOM 729 O O . LYS A 1 91 ? 4.282 -4.791 -7.328 1.00 95.31 91 LYS A O 1
ATOM 734 N N . LEU A 1 92 ? 3.670 -6.039 -9.099 1.00 95.81 92 LEU A N 1
ATOM 735 C CA . LEU A 1 92 ? 4.996 -6.500 -9.453 1.00 95.81 92 LEU A CA 1
ATOM 736 C C . LEU A 1 92 ? 5.357 -5.902 -10.815 1.00 95.81 92 LEU A C 1
ATOM 738 O O . LEU A 1 92 ? 4.505 -5.786 -11.703 1.00 95.81 92 LEU A O 1
ATOM 742 N N . ILE A 1 93 ? 6.587 -5.413 -10.927 1.00 95.56 93 ILE A N 1
ATOM 743 C CA . ILE A 1 93 ? 7.109 -4.766 -12.126 1.00 95.56 93 ILE A CA 1
ATOM 744 C C . ILE A 1 93 ? 7.399 -5.776 -13.240 1.00 95.56 93 ILE A C 1
ATOM 7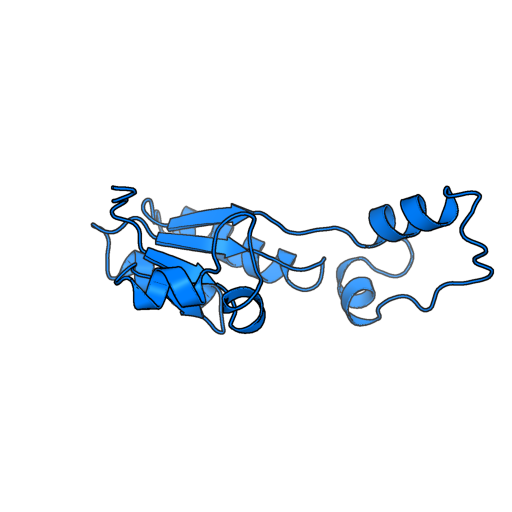46 O O . ILE A 1 93 ? 7.006 -5.469 -14.366 1.00 95.56 93 ILE A O 1
ATOM 750 N N . PRO A 1 94 ? 8.039 -6.941 -13.001 1.00 93.38 94 PRO A N 1
ATOM 751 C CA . PRO A 1 94 ? 8.341 -7.898 -14.066 1.00 93.38 94 PRO A CA 1
ATOM 752 C C . PRO A 1 94 ? 7.121 -8.266 -14.919 1.00 93.38 94 PRO A C 1
ATOM 754 O O . PRO A 1 94 ? 7.181 -8.190 -16.141 1.00 93.38 94 PRO A O 1
ATOM 757 N N . GLU A 1 95 ? 5.985 -8.538 -14.286 1.00 93.50 95 GLU A N 1
ATOM 758 C CA . GLU A 1 95 ? 4.730 -8.914 -14.936 1.00 93.50 95 GLU A CA 1
ATOM 759 C C . GLU A 1 95 ? 4.136 -7.746 -15.726 1.00 93.50 95 GLU A C 1
ATOM 761 O O . GLU A 1 95 ? 3.590 -7.934 -16.811 1.00 93.50 95 GLU A O 1
ATOM 766 N N . ALA A 1 96 ? 4.259 -6.517 -15.216 1.00 93.19 96 ALA A N 1
ATOM 767 C CA . ALA A 1 96 ? 3.836 -5.329 -15.951 1.00 93.19 96 ALA A CA 1
ATOM 768 C C . ALA A 1 96 ? 4.701 -5.098 -17.204 1.00 93.19 96 ALA A C 1
ATOM 770 O O . ALA A 1 96 ? 4.173 -4.731 -18.252 1.00 93.19 96 ALA A O 1
ATOM 771 N N . LEU A 1 97 ? 6.015 -5.332 -17.112 1.00 92.81 97 LEU A N 1
ATOM 772 C CA . LEU A 1 97 ? 6.933 -5.229 -18.250 1.00 92.81 97 LEU A CA 1
ATOM 773 C C . LEU A 1 97 ? 6.687 -6.338 -19.280 1.00 92.81 97 LEU A C 1
ATOM 775 O O . LEU A 1 97 ? 6.681 -6.060 -20.477 1.00 92.81 97 LEU A O 1
ATOM 779 N N . GLU A 1 98 ? 6.439 -7.570 -18.833 1.00 92.12 98 GLU A N 1
ATOM 780 C CA . GLU A 1 98 ? 6.104 -8.696 -19.709 1.00 92.12 98 GLU A CA 1
ATOM 781 C C . GLU A 1 98 ? 4.809 -8.434 -20.486 1.00 92.12 98 GLU A C 1
ATOM 783 O O . GLU A 1 98 ? 4.776 -8.609 -21.703 1.00 92.12 98 GLU A O 1
ATOM 788 N N . LEU A 1 99 ? 3.768 -7.927 -19.818 1.00 93.56 99 LEU A N 1
ATOM 789 C CA . LEU A 1 99 ? 2.512 -7.561 -20.477 1.00 93.56 99 LEU A CA 1
ATOM 790 C C . LEU A 1 99 ? 2.713 -6.512 -21.579 1.00 93.56 99 LEU A C 1
ATOM 792 O O . LEU A 1 99 ? 2.101 -6.628 -22.638 1.00 93.56 99 LEU A O 1
ATOM 796 N N . LEU A 1 100 ? 3.587 -5.525 -21.361 1.00 93.31 100 LEU A N 1
ATOM 797 C CA . LEU A 1 100 ? 3.912 -4.515 -22.373 1.00 93.31 100 LEU A CA 1
ATOM 798 C C . LEU A 1 100 ? 4.701 -5.093 -23.555 1.00 93.31 100 LEU A C 1
ATOM 800 O O . LEU A 1 100 ? 4.504 -4.646 -24.678 1.00 93.31 100 LEU A O 1
ATOM 804 N N . LEU A 1 101 ? 5.579 -6.075 -23.324 1.00 91.62 101 LEU A N 1
ATOM 805 C CA . LEU A 1 101 ? 6.330 -6.743 -24.397 1.00 91.62 101 LEU A CA 1
ATOM 806 C C . LEU A 1 101 ? 5.454 -7.642 -25.270 1.00 91.62 101 LEU A C 1
ATOM 808 O O . LEU A 1 101 ? 5.743 -7.829 -26.451 1.00 91.62 101 LEU A O 1
ATOM 812 N N . LEU A 1 102 ? 4.420 -8.244 -24.682 1.00 92.19 102 LEU A N 1
ATOM 813 C CA . LEU A 1 102 ? 3.503 -9.136 -25.391 1.00 92.19 102 LEU A CA 1
ATOM 814 C C . LEU A 1 102 ? 2.477 -8.378 -26.245 1.00 92.19 102 LEU A C 1
ATOM 816 O O . LEU A 1 102 ? 1.872 -8.972 -27.145 1.00 92.19 102 LEU A O 1
ATOM 820 N N . ASP A 1 103 ? 2.280 -7.087 -25.984 1.00 93.69 103 ASP A N 1
ATOM 821 C CA . ASP A 1 103 ? 1.384 -6.242 -26.761 1.00 93.69 103 ASP A CA 1
ATOM 822 C C . ASP A 1 103 ? 2.000 -5.900 -28.128 1.00 93.69 103 ASP A C 1
ATOM 824 O O . ASP A 1 103 ? 2.987 -5.177 -28.244 1.00 93.69 103 ASP A O 1
ATOM 828 N N . LYS A 1 104 ? 1.382 -6.413 -29.196 1.00 89.56 104 LYS A N 1
ATOM 829 C CA . LYS A 1 104 ? 1.849 -6.229 -30.578 1.00 89.56 104 LYS A CA 1
ATOM 830 C C . LYS A 1 104 ? 1.704 -4.793 -31.084 1.00 89.56 104 LYS A C 1
ATOM 832 O O . LYS A 1 104 ? 2.326 -4.452 -32.091 1.00 89.56 104 LYS A O 1
ATOM 837 N N . GLU A 1 105 ? 0.867 -3.977 -30.447 1.00 94.38 105 GLU A N 1
ATOM 838 C CA . GLU A 1 105 ? 0.712 -2.562 -30.794 1.00 94.38 105 GLU A CA 1
ATOM 839 C C . GLU A 1 105 ? 1.830 -1.709 -30.181 1.00 94.38 105 GLU A C 1
ATOM 841 O O . GLU A 1 105 ? 2.171 -0.642 -30.703 1.00 94.38 105 GLU A O 1
ATOM 846 N N . VAL A 1 106 ? 2.453 -2.208 -29.113 1.00 91.50 106 VAL A N 1
ATOM 847 C CA . VAL A 1 106 ? 3.504 -1.531 -28.365 1.00 91.50 106 VAL A CA 1
ATOM 848 C C . VAL A 1 106 ? 4.875 -1.945 -28.909 1.00 91.50 106 VAL A C 1
ATOM 850 O O . VAL A 1 106 ? 5.340 -3.068 -28.751 1.00 91.50 106 VAL A O 1
ATOM 853 N N . LYS A 1 107 ? 5.565 -1.013 -29.573 1.00 91.50 107 LYS A N 1
ATOM 854 C CA . LYS A 1 107 ? 6.919 -1.241 -30.105 1.00 91.50 107 LYS A CA 1
ATOM 855 C C . LYS A 1 107 ? 7.965 -0.843 -29.063 1.00 91.50 107 LYS A C 1
ATOM 857 O O . LYS A 1 107 ? 8.214 0.346 -28.882 1.00 91.50 107 LYS A O 1
ATOM 862 N N . ILE A 1 108 ? 8.558 -1.826 -28.385 1.00 93.25 108 ILE A N 1
ATOM 863 C CA . ILE A 1 108 ? 9.601 -1.623 -27.367 1.00 93.25 108 ILE A CA 1
ATOM 864 C C . ILE A 1 108 ? 10.887 -2.328 -27.795 1.00 93.25 108 ILE A C 1
ATOM 866 O O . ILE A 1 108 ? 10.903 -3.545 -27.955 1.00 93.25 108 ILE A O 1
ATOM 870 N N . ASP A 1 109 ? 11.974 -1.566 -27.910 1.00 92.69 109 ASP A N 1
ATOM 871 C CA . ASP A 1 109 ? 13.313 -2.110 -28.168 1.00 92.69 109 ASP A CA 1
ATOM 872 C C . ASP A 1 109 ? 14.067 -2.450 -26.870 1.00 92.69 109 ASP A C 1
ATOM 874 O O . ASP A 1 109 ? 14.860 -3.390 -26.834 1.00 92.69 109 ASP A O 1
ATOM 878 N N . ALA A 1 110 ? 13.843 -1.680 -25.797 1.00 92.88 110 ALA A N 1
ATOM 879 C CA . ALA A 1 110 ? 14.502 -1.869 -24.505 1.00 92.88 110 ALA A CA 1
ATOM 880 C C . ALA A 1 110 ? 13.744 -1.200 -23.345 1.00 92.88 110 ALA A C 1
ATOM 882 O O . ALA A 1 110 ? 13.024 -0.219 -23.536 1.00 92.88 110 ALA A O 1
ATOM 883 N N . PHE A 1 111 ? 13.992 -1.681 -22.121 1.00 90.81 111 PHE A N 1
ATOM 884 C CA . PHE A 1 111 ? 13.539 -1.050 -20.880 1.00 90.81 111 PHE A CA 1
ATOM 885 C C . PHE A 1 111 ? 14.696 -0.456 -20.080 1.00 90.81 111 PHE A C 1
ATOM 887 O O . PHE A 1 111 ? 15.758 -1.062 -19.943 1.00 90.81 111 PHE A O 1
ATOM 894 N N . LEU A 1 112 ? 14.437 0.694 -19.455 1.00 92.94 112 LEU A N 1
ATOM 895 C CA . LEU A 1 112 ? 15.236 1.190 -18.342 1.00 92.94 112 LEU A CA 1
ATOM 896 C C . LEU A 1 112 ? 14.615 0.691 -17.032 1.00 92.94 112 LEU A C 1
ATOM 898 O O . LEU A 1 112 ? 13.629 1.251 -16.551 1.00 92.94 112 LEU A O 1
ATOM 902 N N . CYS A 1 113 ? 15.171 -0.384 -16.473 1.00 91.38 113 CYS A N 1
ATOM 903 C CA . CYS A 1 113 ? 14.607 -1.021 -15.285 1.00 91.38 113 CYS A CA 1
ATOM 904 C C . CYS A 1 113 ? 14.704 -0.129 -14.028 1.00 91.38 113 CYS A C 1
ATOM 906 O O . CYS A 1 113 ? 15.711 0.559 -13.825 1.00 91.38 113 CYS A O 1
ATOM 908 N N . PRO A 1 114 ? 13.690 -0.160 -13.140 1.00 92.25 114 PRO A N 1
ATOM 909 C CA . PRO A 1 114 ? 13.683 0.637 -11.918 1.00 92.25 114 PRO A CA 1
ATOM 910 C C . PRO A 1 114 ? 14.717 0.130 -10.904 1.00 92.25 114 PRO A C 1
ATOM 912 O O . PRO A 1 114 ? 14.515 -0.882 -10.236 1.00 92.25 114 PRO A O 1
ATOM 915 N N . GLY A 1 115 ? 15.806 0.883 -10.721 1.00 94.50 115 GLY A N 1
ATOM 916 C CA . GLY A 1 115 ? 16.919 0.481 -9.851 1.00 94.50 115 GLY A CA 1
ATOM 917 C C . GLY A 1 115 ? 16.522 0.165 -8.402 1.00 94.50 115 GLY A C 1
ATOM 918 O O . GLY A 1 115 ? 17.027 -0.795 -7.830 1.00 94.50 115 GLY A O 1
ATOM 919 N N . HIS A 1 116 ? 15.574 0.907 -7.816 1.00 95.06 116 HIS A N 1
ATOM 920 C CA . HIS A 1 116 ? 15.086 0.624 -6.458 1.00 95.06 116 HIS A CA 1
ATOM 921 C C . HIS A 1 116 ? 14.354 -0.720 -6.359 1.00 95.06 116 HIS A C 1
ATOM 923 O O . HIS A 1 116 ? 14.470 -1.402 -5.349 1.00 95.06 116 HIS A O 1
ATOM 929 N N . VAL A 1 117 ? 13.622 -1.114 -7.399 1.00 95.38 117 VAL A N 1
ATOM 930 C CA . VAL A 1 117 ? 12.952 -2.420 -7.455 1.00 95.38 117 VAL A CA 1
ATOM 931 C C . VAL A 1 117 ? 13.993 -3.520 -7.610 1.00 95.38 117 VAL A C 1
ATOM 933 O O . VAL A 1 117 ? 13.975 -4.487 -6.855 1.00 95.38 117 VAL A O 1
ATOM 936 N N . SER A 1 118 ? 14.971 -3.329 -8.498 1.00 94.25 118 SER A N 1
ATOM 937 C CA . SER A 1 118 ? 16.098 -4.253 -8.658 1.00 94.25 118 SER A CA 1
ATOM 938 C C . SER A 1 118 ? 16.944 -4.401 -7.389 1.00 94.25 118 SER A C 1
ATOM 940 O O . SER A 1 118 ? 17.526 -5.459 -7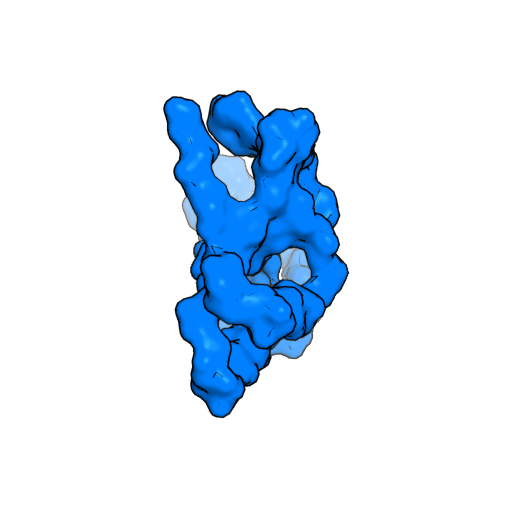.176 1.00 94.25 118 SER A O 1
ATOM 942 N N . ALA A 1 119 ? 16.988 -3.401 -6.503 1.00 95.31 119 ALA A N 1
ATOM 943 C CA . ALA A 1 119 ? 17.614 -3.546 -5.186 1.00 95.31 119 ALA A CA 1
ATOM 944 C C . ALA A 1 119 ? 16.879 -4.555 -4.279 1.00 95.31 119 ALA A C 1
ATOM 946 O O . ALA A 1 119 ? 17.487 -5.092 -3.356 1.00 95.31 119 ALA A O 1
ATOM 947 N N . ILE A 1 120 ? 15.595 -4.824 -4.541 1.00 95.88 120 ILE A N 1
ATOM 948 C CA . ILE A 1 120 ? 14.783 -5.803 -3.808 1.00 95.88 120 ILE A CA 1
ATOM 949 C C . ILE A 1 120 ? 14.806 -7.175 -4.484 1.00 95.88 120 ILE A C 1
ATOM 951 O O . ILE A 1 120 ? 15.034 -8.174 -3.808 1.00 95.88 120 ILE A O 1
ATOM 955 N N . ILE A 1 121 ? 14.574 -7.233 -5.799 1.00 95.06 121 ILE A N 1
ATOM 956 C CA . ILE A 1 121 ? 14.403 -8.504 -6.535 1.00 95.06 121 ILE A CA 1
ATOM 957 C C . ILE A 1 121 ? 15.662 -8.977 -7.272 1.00 95.06 121 ILE A C 1
ATOM 959 O O . ILE A 1 121 ? 15.705 -10.089 -7.786 1.00 95.06 121 ILE A O 1
ATOM 963 N N . GLY A 1 122 ? 16.711 -8.155 -7.313 1.00 93.31 122 GLY A N 1
ATOM 964 C CA . GLY A 1 122 ? 17.938 -8.438 -8.050 1.00 93.31 122 GLY A CA 1
ATOM 965 C C . GLY A 1 122 ? 17.846 -8.121 -9.547 1.00 93.31 122 GLY A C 1
ATOM 966 O O . GLY A 1 122 ? 16.902 -7.501 -10.035 1.00 93.31 122 GLY A O 1
ATOM 967 N N . SER A 1 123 ? 18.887 -8.524 -10.282 1.00 86.75 123 SER A N 1
ATOM 968 C CA . SER A 1 123 ? 19.029 -8.299 -11.730 1.00 86.75 123 SER A CA 1
ATOM 969 C C . SER A 1 123 ? 18.505 -9.444 -12.601 1.00 86.75 123 SER A C 1
ATOM 971 O O . SER A 1 123 ? 18.428 -9.290 -13.818 1.00 86.75 123 SER A O 1
ATOM 973 N N . LYS A 1 124 ? 18.166 -10.587 -11.994 1.00 83.06 124 LYS A N 1
ATOM 974 C CA . LYS A 1 124 ? 17.544 -11.746 -12.650 1.00 83.06 124 LYS A CA 1
ATOM 975 C C . LYS A 1 124 ? 16.296 -12.178 -11.864 1.00 83.06 124 LYS A C 1
ATOM 977 O O . LYS A 1 124 ? 16.366 -13.202 -11.182 1.00 83.06 124 LYS A O 1
ATOM 982 N N . PRO A 1 125 ? 15.248 -11.340 -11.856 1.00 66.50 125 PRO A N 1
ATOM 983 C CA . PRO A 1 125 ? 13.983 -11.655 -11.205 1.00 66.50 125 PRO A CA 1
ATOM 984 C C . PRO A 1 125 ? 13.163 -12.688 -11.980 1.00 66.50 125 PRO A C 1
ATOM 986 O O . PRO A 1 125 ? 13.402 -12.841 -13.202 1.00 66.50 125 PRO A O 1
#

InterPro domains:
  IPR002780 Hydrogenase formation HypD protein [PF01924] (1-124)
  IPR002780 Hydrogenase formation HypD protein [PTHR30149] (2-124)
  IPR042243 HypD, domain 1 [G3DSA:3.40.50.11740] (1-106)

pLDDT: mean 93.19, std 7.5, range [47.41, 98.19]